Protein AF-A0A9W4S8L2-F1 (afdb_monomer)

Structure (mmCIF, N/CA/C/O backbone):
data_AF-A0A9W4S8L2-F1
#
_entry.id   AF-A0A9W4S8L2-F1
#
loop_
_atom_site.group_PDB
_atom_site.id
_atom_site.type_symbol
_atom_site.label_atom_id
_atom_site.label_alt_id
_atom_site.label_comp_id
_atom_site.label_asym_id
_atom_site.label_entity_id
_atom_site.label_seq_id
_atom_site.pdbx_PDB_ins_code
_atom_site.Cartn_x
_atom_site.Cartn_y
_atom_site.Cartn_z
_atom_site.occupancy
_atom_site.B_iso_or_equiv
_atom_site.auth_seq_id
_atom_site.auth_comp_id
_atom_site.auth_asym_id
_atom_site.auth_atom_id
_atom_site.pdbx_PDB_model_num
ATOM 1 N N . MET A 1 1 ? -5.298 -24.634 30.307 1.00 44.47 1 MET A N 1
ATOM 2 C CA . MET A 1 1 ? -4.629 -25.593 31.215 1.00 44.47 1 MET A CA 1
ATOM 3 C C . MET A 1 1 ? -3.125 -25.356 31.154 1.00 44.47 1 MET A C 1
ATOM 5 O O . MET A 1 1 ? -2.586 -25.503 30.066 1.00 44.47 1 MET A O 1
ATOM 9 N N . PRO A 1 2 ? -2.445 -24.953 32.241 1.00 45.47 2 PRO A N 1
ATOM 10 C CA . PRO A 1 2 ? -0.996 -24.782 32.232 1.00 45.47 2 PRO A CA 1
ATOM 11 C C . PRO A 1 2 ? -0.295 -26.012 32.830 1.00 45.47 2 PRO A C 1
ATOM 13 O O . PRO A 1 2 ? -0.708 -26.524 33.871 1.00 45.47 2 PRO A O 1
ATOM 16 N N . ARG A 1 3 ? 0.794 -26.465 32.200 1.00 46.16 3 ARG A N 1
ATOM 17 C CA . ARG A 1 3 ? 1.785 -27.340 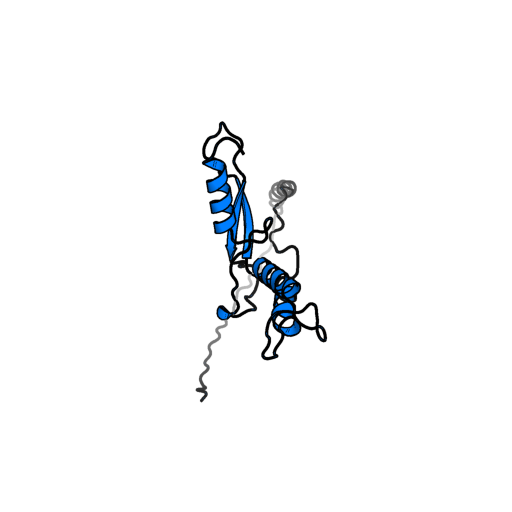32.842 1.00 46.16 3 ARG A CA 1
ATOM 18 C C . ARG A 1 3 ? 2.992 -26.502 33.245 1.00 46.16 3 ARG A C 1
ATOM 20 O O . ARG A 1 3 ? 3.477 -25.673 32.485 1.00 46.16 3 ARG A O 1
ATOM 27 N N . ARG A 1 4 ? 3.414 -26.715 34.485 1.00 43.59 4 ARG A N 1
ATOM 28 C CA . ARG A 1 4 ? 4.494 -26.046 35.208 1.00 43.59 4 ARG A CA 1
ATOM 29 C C . ARG A 1 4 ? 5.567 -27.105 35.527 1.00 43.59 4 ARG A C 1
ATOM 31 O O . ARG A 1 4 ? 5.210 -28.275 35.649 1.00 43.59 4 ARG A O 1
ATOM 38 N N . VAL A 1 5 ? 6.787 -26.629 35.819 1.00 42.91 5 VAL A N 1
ATOM 39 C CA . VAL A 1 5 ? 7.917 -27.306 36.518 1.00 42.91 5 VAL A CA 1
ATOM 40 C C . VAL A 1 5 ? 8.816 -28.146 35.571 1.00 42.91 5 VAL A C 1
ATOM 42 O O . VAL A 1 5 ? 8.291 -28.840 34.717 1.00 42.91 5 VAL A O 1
ATOM 45 N N . ALA A 1 6 ? 10.160 -28.104 35.589 1.00 40.06 6 ALA A N 1
ATOM 46 C CA . ALA A 1 6 ? 11.111 -27.819 36.670 1.00 40.06 6 ALA A CA 1
ATOM 47 C C . ALA A 1 6 ? 12.445 -27.182 36.215 1.00 40.06 6 ALA A C 1
ATOM 49 O O . ALA A 1 6 ? 12.858 -27.283 35.066 1.00 40.06 6 ALA A O 1
ATOM 50 N N . SER A 1 7 ? 13.102 -26.587 37.209 1.00 42.78 7 SER A N 1
ATOM 51 C CA . SER A 1 7 ? 14.473 -26.066 37.288 1.00 42.78 7 SER A CA 1
ATOM 52 C C . SER A 1 7 ? 15.504 -27.182 37.550 1.00 42.78 7 SER A C 1
ATOM 54 O O . SER A 1 7 ? 15.107 -28.237 38.042 1.00 42.78 7 SER A O 1
ATOM 56 N N . VAL A 1 8 ? 16.788 -26.906 37.254 1.00 43.50 8 VAL A N 1
ATOM 57 C CA . VAL A 1 8 ? 18.064 -27.226 37.970 1.00 43.50 8 VAL A CA 1
ATOM 58 C C . VAL A 1 8 ? 19.181 -27.051 36.911 1.00 43.50 8 VAL A C 1
ATOM 60 O O . VAL A 1 8 ? 19.053 -27.585 35.822 1.00 43.50 8 VAL A O 1
ATOM 63 N N . GLY A 1 9 ? 20.269 -26.285 37.032 1.00 39.66 9 GLY A N 1
ATOM 64 C CA . GLY A 1 9 ? 21.023 -25.781 38.174 1.00 39.66 9 GLY A CA 1
ATOM 65 C C . GLY A 1 9 ? 22.405 -26.453 38.200 1.00 39.66 9 GLY A C 1
ATOM 66 O O . GLY A 1 9 ? 22.486 -27.578 38.666 1.00 39.66 9 GLY A O 1
ATOM 67 N N . ALA A 1 10 ? 23.475 -25.789 37.738 1.00 40.38 10 ALA A N 1
ATOM 68 C CA . ALA A 1 10 ? 24.856 -26.071 38.168 1.00 40.38 10 ALA A CA 1
ATOM 69 C C . ALA A 1 10 ? 25.827 -24.958 37.730 1.00 40.38 10 ALA A C 1
ATOM 71 O O . ALA A 1 10 ? 25.911 -24.601 36.559 1.00 40.38 10 ALA A O 1
ATOM 72 N N . ARG A 1 11 ? 26.553 -24.422 38.714 1.00 46.28 11 ARG A N 1
ATOM 73 C CA . ARG A 1 11 ? 27.665 -23.470 38.613 1.00 46.28 11 ARG A CA 1
ATOM 74 C C . ARG A 1 11 ? 28.966 -24.216 38.921 1.00 46.28 11 ARG A C 1
ATOM 76 O O . ARG A 1 11 ? 28.980 -24.984 39.876 1.00 46.28 11 ARG A O 1
ATOM 83 N N . THR A 1 12 ? 30.052 -23.878 38.236 1.00 45.81 12 THR 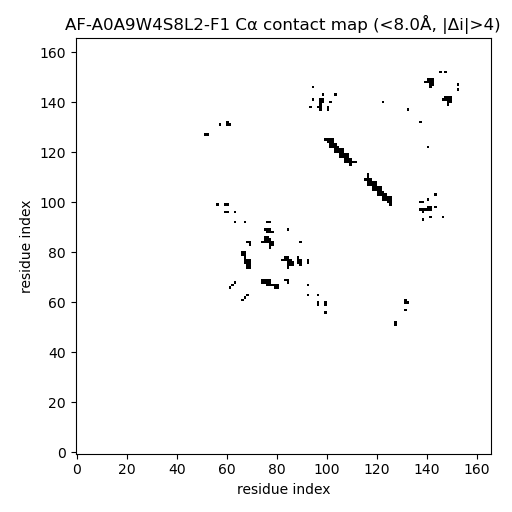A N 1
ATOM 84 C CA . THR A 1 12 ? 31.455 -24.165 38.611 1.00 45.81 12 THR A CA 1
ATOM 85 C C . THR A 1 12 ? 32.288 -23.065 37.937 1.00 45.81 12 THR A C 1
ATOM 87 O O . THR A 1 12 ? 32.320 -22.986 36.718 1.00 45.81 12 THR A O 1
ATOM 90 N N . SER A 1 13 ? 32.726 -21.987 38.594 1.00 35.00 13 SER A N 1
ATOM 91 C CA . SER A 1 13 ? 33.754 -21.856 39.640 1.00 35.00 13 SER A CA 1
ATOM 92 C C . SER A 1 13 ? 35.034 -22.634 39.331 1.00 35.00 13 SER A C 1
ATOM 94 O O . SER A 1 13 ? 35.109 -23.832 39.580 1.00 35.00 13 SER A O 1
ATOM 96 N N . TRP A 1 14 ? 36.030 -21.911 38.817 1.00 36.50 14 TRP A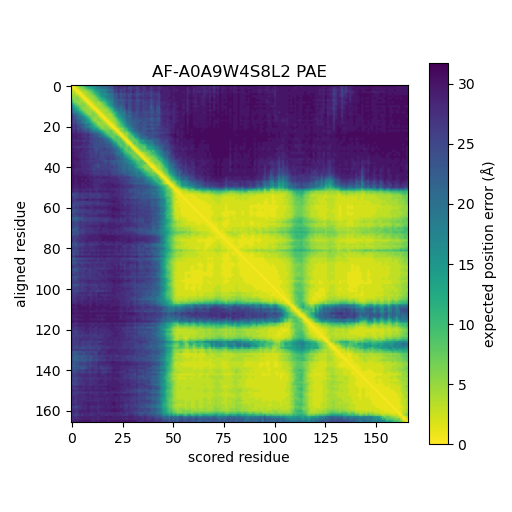 N 1
ATOM 97 C CA . TRP A 1 14 ? 37.442 -22.273 38.870 1.00 36.50 14 TRP A CA 1
ATOM 98 C C . TRP A 1 14 ? 38.165 -21.159 39.627 1.00 36.50 14 TRP A C 1
ATOM 100 O O . TRP A 1 14 ? 38.006 -19.980 39.313 1.00 36.50 14 TRP A O 1
ATOM 110 N N . LEU A 1 15 ? 38.896 -21.547 40.667 1.00 35.91 15 LEU A N 1
ATOM 111 C CA . LEU A 1 15 ? 39.691 -20.690 41.536 1.00 35.91 15 LEU A CA 1
ATOM 112 C C . LEU A 1 15 ? 41.117 -21.255 41.586 1.00 35.91 15 LEU A C 1
ATOM 114 O O . LEU A 1 15 ? 41.277 -22.474 41.610 1.00 35.91 15 LEU A O 1
ATOM 118 N N . MET A 1 16 ? 42.079 -20.338 41.743 1.00 33.75 16 MET A N 1
ATOM 119 C CA . MET A 1 16 ? 43.485 -20.516 42.154 1.00 33.75 16 MET A CA 1
ATOM 120 C C . MET A 1 16 ? 44.456 -21.047 41.091 1.00 33.75 16 MET A C 1
ATOM 122 O O . MET A 1 16 ? 44.120 -21.938 40.329 1.00 33.75 16 MET A O 1
ATOM 126 N N . ALA A 1 17 ? 45.722 -20.631 41.021 1.00 33.25 17 ALA A N 1
ATOM 127 C CA . ALA A 1 17 ? 46.526 -19.575 41.650 1.00 33.25 17 ALA A CA 1
ATOM 128 C C . ALA A 1 17 ? 47.933 -19.671 41.020 1.00 33.25 17 ALA A C 1
ATOM 130 O O . ALA A 1 17 ? 48.316 -20.764 40.612 1.00 33.25 17 ALA A O 1
ATOM 131 N N . ALA A 1 18 ? 48.722 -18.592 41.021 1.00 35.94 18 ALA A N 1
ATOM 132 C CA . ALA A 1 18 ? 50.132 -18.620 41.439 1.00 35.94 18 ALA A CA 1
ATOM 133 C C . ALA A 1 18 ? 50.763 -17.226 41.314 1.00 35.94 18 ALA A C 1
ATOM 135 O O . ALA A 1 18 ? 50.710 -16.580 40.274 1.00 35.94 18 ALA A O 1
ATOM 136 N N . ILE A 1 19 ? 51.383 -16.807 42.410 1.00 33.53 19 ILE A N 1
ATOM 137 C CA . ILE A 1 19 ? 52.246 -15.639 42.578 1.00 33.53 19 ILE A CA 1
ATOM 138 C C . ILE A 1 19 ? 53.677 -16.169 42.660 1.00 33.53 19 ILE A C 1
ATOM 140 O O . ILE A 1 19 ? 53.944 -17.058 43.467 1.00 33.53 19 ILE A O 1
ATOM 144 N N . ALA A 1 20 ? 54.591 -15.609 41.871 1.00 37.56 20 ALA A N 1
ATOM 145 C CA . ALA A 1 20 ? 56.028 -15.761 42.061 1.00 37.56 20 ALA A CA 1
ATOM 146 C C . ALA A 1 20 ? 56.718 -14.424 41.757 1.00 37.56 20 ALA A C 1
ATOM 148 O O . ALA A 1 20 ? 56.531 -13.828 40.701 1.00 37.56 20 ALA A O 1
ATOM 149 N N . THR A 1 21 ? 57.476 -13.946 42.737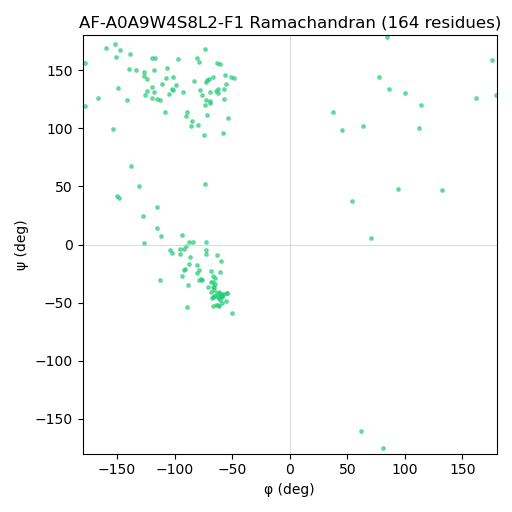 1.00 33.19 21 THR A N 1
ATOM 150 C CA . THR A 1 21 ? 58.303 -12.735 42.730 1.00 33.19 21 THR A CA 1
ATOM 151 C C . THR A 1 21 ? 59.668 -12.998 42.089 1.00 33.19 21 THR A C 1
ATOM 153 O O . THR A 1 21 ? 60.286 -14.014 42.402 1.00 33.19 21 THR A O 1
ATOM 156 N N . GLY A 1 22 ? 60.195 -12.053 41.304 1.00 31.06 22 GLY A N 1
ATOM 157 C CA . GLY A 1 22 ? 61.582 -12.086 40.824 1.00 31.06 22 GLY A CA 1
ATOM 158 C C . GLY A 1 22 ? 61.961 -10.857 39.992 1.00 31.06 22 GLY A C 1
ATOM 159 O O . GLY A 1 22 ? 61.341 -10.580 38.979 1.00 31.06 22 GLY A O 1
ATOM 160 N N . SER A 1 23 ? 62.960 -10.119 40.469 1.00 32.56 23 SER A N 1
ATOM 161 C CA . SER A 1 23 ? 63.487 -8.826 40.011 1.00 32.56 23 SER A CA 1
ATOM 162 C C . SER A 1 23 ? 64.236 -8.851 38.663 1.00 32.56 23 SER A C 1
ATOM 164 O O . SER A 1 23 ? 65.094 -9.708 38.481 1.00 32.56 23 SER A O 1
ATOM 166 N N . GLY A 1 24 ? 64.063 -7.800 37.843 1.00 28.22 24 GLY A N 1
ATOM 167 C CA . GLY A 1 24 ? 65.160 -7.167 37.085 1.00 28.22 24 GLY A CA 1
ATOM 168 C C . GLY A 1 24 ? 65.167 -7.254 35.547 1.00 28.22 24 GLY A C 1
ATOM 169 O O . GLY A 1 24 ? 65.389 -8.326 35.001 1.00 28.22 24 GLY A O 1
ATOM 170 N N . ALA A 1 25 ? 65.136 -6.059 34.931 1.00 31.69 25 ALA A N 1
ATOM 171 C CA . ALA A 1 25 ? 65.782 -5.624 33.673 1.00 31.69 25 ALA A CA 1
ATOM 172 C C . ALA A 1 25 ? 64.976 -5.550 32.347 1.00 31.69 25 ALA A C 1
ATOM 174 O O . ALA A 1 25 ? 64.364 -6.522 31.919 1.00 31.69 25 ALA A O 1
ATOM 175 N N . SER A 1 26 ? 65.131 -4.370 31.704 1.00 35.69 26 SER A N 1
ATOM 176 C CA . SER A 1 26 ? 64.954 -3.979 30.280 1.00 35.69 26 SER A CA 1
ATOM 177 C C . SER A 1 26 ? 63.535 -4.101 29.704 1.00 35.69 26 SER A C 1
ATOM 179 O O . SER A 1 26 ? 63.072 -5.208 29.474 1.00 35.69 26 SER A O 1
ATOM 181 N N . GLU A 1 27 ? 62.725 -3.041 29.539 1.00 40.44 27 GLU A N 1
ATOM 182 C CA . GLU A 1 27 ? 62.874 -1.876 28.631 1.00 40.44 27 GLU A CA 1
ATOM 183 C C . GLU A 1 27 ? 63.478 -2.256 27.273 1.00 40.44 27 GLU A C 1
ATOM 185 O O . GLU A 1 27 ? 64.649 -2.623 27.233 1.00 40.44 27 GLU A O 1
ATOM 190 N N . LEU A 1 28 ? 62.661 -2.117 26.210 1.00 42.44 28 LEU A N 1
ATOM 191 C CA . LEU A 1 28 ? 62.986 -1.951 24.776 1.00 42.44 28 LEU A CA 1
ATOM 192 C C . LEU A 1 28 ? 62.201 -2.859 23.797 1.00 42.44 28 LEU A C 1
ATOM 194 O O . LEU A 1 28 ? 62.820 -3.380 22.886 1.00 42.44 28 LEU A O 1
ATOM 198 N N . GLU A 1 29 ? 60.868 -3.008 23.889 1.00 43.22 29 GLU A N 1
ATOM 199 C CA . GLU A 1 29 ? 60.055 -3.567 22.770 1.00 43.22 29 GLU A CA 1
ATOM 200 C C . GLU A 1 29 ? 58.609 -2.995 22.697 1.00 43.22 29 GLU A C 1
ATOM 202 O O . GLU A 1 29 ? 57.659 -3.726 22.438 1.00 43.22 29 GLU A O 1
ATOM 207 N N . GLU A 1 30 ? 58.396 -1.689 22.928 1.00 46.38 30 GLU A N 1
ATOM 208 C CA . GLU A 1 30 ? 57.047 -1.063 22.848 1.00 46.38 30 GLU A CA 1
ATOM 209 C C . GLU A 1 30 ? 56.846 -0.071 21.678 1.00 46.38 30 GLU A C 1
ATOM 211 O O . GLU A 1 30 ? 55.790 0.547 21.568 1.00 46.38 30 GLU A O 1
ATOM 216 N N . GLU A 1 31 ? 57.796 0.060 20.745 1.00 43.09 31 GLU A N 1
ATOM 217 C CA . GLU A 1 31 ? 57.756 1.097 19.691 1.00 43.09 31 GLU A CA 1
ATOM 218 C C . GLU A 1 31 ? 57.616 0.553 18.249 1.00 43.09 31 GLU A C 1
ATOM 220 O O . GLU A 1 31 ? 58.122 1.153 17.308 1.00 43.09 31 GLU A O 1
ATOM 225 N N . GLU A 1 32 ? 56.926 -0.575 18.027 1.00 41.47 32 GLU A N 1
ATOM 226 C CA . GLU A 1 32 ? 56.633 -1.063 16.653 1.00 41.47 32 GLU A CA 1
ATOM 227 C C . GLU A 1 32 ? 55.140 -1.346 16.387 1.00 41.47 32 GLU A C 1
ATOM 229 O O . GLU A 1 32 ? 54.745 -1.700 15.280 1.00 41.47 32 GLU A O 1
ATOM 234 N N . THR A 1 33 ? 54.253 -1.124 17.361 1.00 36.88 33 THR A N 1
ATOM 235 C CA . THR A 1 33 ? 52.800 -1.344 17.191 1.00 36.88 33 THR A CA 1
ATOM 236 C C . THR A 1 33 ? 51.998 -0.058 16.969 1.00 36.88 33 THR A C 1
ATOM 238 O O . THR A 1 33 ? 50.827 -0.121 16.604 1.00 36.88 33 THR A O 1
ATOM 241 N N . ALA A 1 34 ? 52.618 1.121 17.096 1.00 40.47 34 ALA A N 1
ATOM 242 C CA . ALA A 1 34 ? 51.930 2.413 16.986 1.00 40.47 34 ALA A CA 1
ATOM 243 C C . ALA A 1 34 ? 51.822 2.970 15.547 1.00 40.47 34 ALA A C 1
ATOM 245 O O . ALA A 1 34 ? 51.009 3.859 15.290 1.00 40.47 34 ALA A O 1
ATOM 246 N N . ALA A 1 35 ? 52.614 2.458 14.597 1.00 38.28 35 ALA A N 1
ATOM 247 C CA . ALA A 1 35 ? 52.642 2.956 13.215 1.00 38.28 35 ALA A CA 1
ATOM 248 C C . ALA A 1 35 ? 51.657 2.237 12.270 1.00 38.28 35 ALA A C 1
ATOM 250 O O . ALA A 1 35 ? 51.258 2.804 11.254 1.00 38.28 35 ALA A O 1
ATOM 251 N N . ALA A 1 36 ? 51.213 1.023 12.613 1.00 35.94 36 ALA A N 1
ATOM 252 C CA . ALA A 1 36 ? 50.215 0.281 11.835 1.00 35.94 36 ALA A CA 1
ATOM 253 C C . ALA A 1 36 ? 48.768 0.744 12.108 1.00 35.94 36 ALA A C 1
ATOM 255 O O . ALA A 1 36 ? 47.876 0.513 11.295 1.00 35.94 36 ALA A O 1
ATOM 256 N N . ASP A 1 37 ? 48.541 1.449 13.220 1.00 39.00 37 ASP A N 1
ATOM 257 C CA . ASP A 1 37 ? 47.200 1.782 13.721 1.00 39.00 37 ASP A CA 1
ATOM 258 C C . ASP A 1 37 ? 46.663 3.138 13.209 1.00 39.00 37 ASP A C 1
ATOM 260 O O . ASP A 1 37 ? 45.520 3.522 13.452 1.00 39.00 37 ASP A O 1
ATOM 264 N N . GLN A 1 38 ? 47.470 3.888 12.448 1.00 42.53 38 GLN A N 1
ATOM 265 C CA . GLN A 1 38 ? 47.079 5.210 11.933 1.00 42.53 38 GLN A CA 1
ATOM 266 C C . GLN A 1 38 ? 46.710 5.236 10.445 1.00 42.53 38 GLN A C 1
ATOM 268 O O . GLN A 1 38 ? 46.203 6.249 9.963 1.00 42.53 38 GLN A O 1
ATOM 273 N N . GLN A 1 39 ? 46.862 4.125 9.717 1.00 40.66 39 GLN A N 1
ATOM 274 C CA . GLN A 1 39 ? 46.444 4.037 8.310 1.00 40.66 39 GLN A CA 1
ATOM 275 C C . GLN A 1 39 ? 45.044 3.443 8.094 1.00 40.66 39 GLN A C 1
ATOM 277 O O . GLN A 1 39 ? 44.536 3.495 6.977 1.00 40.66 39 GLN A O 1
ATOM 282 N N . GLN A 1 40 ? 44.347 2.992 9.143 1.00 42.53 40 GLN A N 1
ATOM 283 C CA . GLN A 1 40 ? 42.954 2.527 9.028 1.00 42.53 40 GLN A CA 1
ATOM 284 C C . GLN A 1 40 ? 41.886 3.615 9.234 1.00 42.53 40 GLN A C 1
ATOM 286 O O . GLN A 1 40 ? 40.698 3.346 9.075 1.00 42.53 40 GLN A O 1
ATOM 291 N N . LYS A 1 41 ? 42.265 4.870 9.514 1.00 40.84 41 LYS A N 1
ATOM 292 C CA . LYS A 1 41 ? 41.300 5.944 9.828 1.00 40.84 41 LYS A CA 1
ATOM 293 C C . LYS A 1 41 ? 40.863 6.811 8.636 1.00 40.84 41 LYS A C 1
ATOM 295 O O . LYS A 1 41 ? 40.179 7.810 8.834 1.00 40.84 41 LYS A O 1
ATOM 300 N N . GLN A 1 42 ? 41.232 6.457 7.401 1.00 40.97 42 GLN A N 1
ATOM 301 C CA . GLN A 1 42 ? 40.939 7.273 6.205 1.00 40.97 42 GLN A CA 1
ATOM 302 C C . GLN A 1 42 ? 40.250 6.522 5.056 1.00 40.97 42 GLN A C 1
ATOM 304 O O . GLN A 1 42 ? 40.299 6.957 3.909 1.00 40.97 42 GLN A O 1
ATOM 309 N N . GLN A 1 43 ? 39.539 5.431 5.344 1.00 45.38 43 GLN A N 1
ATOM 310 C CA . GLN A 1 43 ? 38.698 4.751 4.351 1.00 45.38 43 GLN A CA 1
ATOM 311 C C . GLN A 1 43 ? 37.295 4.477 4.885 1.00 45.38 43 GLN A C 1
ATOM 313 O O . GLN A 1 43 ? 36.762 3.379 4.792 1.00 45.38 43 GLN A O 1
ATOM 318 N N . GLN A 1 44 ? 36.661 5.517 5.425 1.00 47.09 44 GLN A N 1
ATOM 319 C CA . GLN A 1 44 ? 35.246 5.455 5.772 1.00 47.09 44 GLN A CA 1
ATOM 320 C C . GLN A 1 44 ? 34.520 6.737 5.375 1.00 47.09 44 GLN A C 1
ATOM 322 O O . GLN A 1 44 ? 34.065 7.518 6.199 1.00 47.09 44 GLN A O 1
ATOM 327 N N . SER A 1 45 ? 34.410 6.949 4.066 1.00 42.66 45 SER A N 1
ATOM 328 C CA . SER A 1 45 ? 33.301 7.720 3.492 1.00 42.66 45 SER A CA 1
ATOM 329 C C . SER A 1 45 ? 32.963 7.241 2.079 1.00 42.66 45 SER A C 1
ATOM 331 O O . SER A 1 45 ? 32.664 8.019 1.179 1.00 42.66 45 SER A O 1
ATOM 333 N N . ARG A 1 46 ? 32.950 5.917 1.872 1.00 39.28 46 ARG A N 1
ATOM 334 C CA . ARG A 1 46 ? 32.041 5.369 0.863 1.00 39.28 46 ARG A CA 1
ATOM 335 C C . ARG A 1 46 ? 30.660 5.505 1.492 1.00 39.28 46 ARG A C 1
ATOM 337 O O . ARG A 1 46 ? 30.422 4.896 2.529 1.00 39.28 46 ARG A O 1
ATOM 344 N N . THR A 1 47 ? 29.813 6.372 0.948 1.00 43.38 47 THR A N 1
ATOM 345 C CA . THR A 1 47 ? 28.429 6.532 1.400 1.00 43.38 47 THR A CA 1
ATOM 346 C C . THR A 1 47 ? 27.735 5.181 1.265 1.00 43.38 47 THR A C 1
ATOM 348 O O . THR A 1 47 ? 27.327 4.794 0.171 1.00 43.38 47 THR A O 1
ATOM 351 N N . THR A 1 48 ? 27.675 4.420 2.353 1.00 44.97 48 THR A N 1
ATOM 352 C CA . THR A 1 48 ? 26.775 3.278 2.457 1.00 44.97 48 THR A CA 1
ATOM 353 C C . THR A 1 48 ? 25.357 3.838 2.347 1.00 44.97 48 THR A C 1
ATOM 355 O O . THR A 1 48 ? 25.077 4.863 2.984 1.00 44.97 48 THR A O 1
ATOM 358 N N . PRO A 1 49 ? 24.464 3.239 1.539 1.00 51.62 49 PRO A N 1
ATOM 359 C CA . PRO A 1 49 ? 23.038 3.528 1.636 1.00 51.62 49 PRO A CA 1
ATOM 360 C C . PRO A 1 49 ? 22.634 3.443 3.111 1.00 51.62 49 PRO A C 1
ATOM 362 O O . PRO A 1 49 ? 23.209 2.644 3.847 1.00 51.62 49 PRO A O 1
ATOM 365 N N . ALA A 1 50 ? 21.727 4.301 3.574 1.00 54.75 50 ALA A N 1
ATOM 366 C CA . ALA A 1 50 ? 21.254 4.236 4.951 1.00 54.75 50 ALA A CA 1
ATOM 367 C C . ALA A 1 50 ? 20.762 2.802 5.237 1.00 54.75 50 ALA A C 1
ATOM 369 O O . ALA A 1 50 ? 19.758 2.379 4.673 1.00 54.75 50 ALA A O 1
ATOM 370 N N . GLU A 1 51 ? 21.512 2.051 6.050 1.00 64.62 51 GLU A N 1
ATOM 371 C CA . GLU A 1 51 ? 21.260 0.650 6.431 1.00 64.62 51 GLU A CA 1
ATOM 372 C C . GLU A 1 51 ? 20.078 0.572 7.418 1.00 64.62 51 GLU A C 1
ATOM 374 O O . GLU A 1 51 ? 20.196 0.068 8.536 1.00 64.62 51 GLU A O 1
ATOM 379 N N . GLY A 1 52 ? 18.948 1.181 7.058 1.00 73.88 52 GLY A N 1
ATOM 380 C CA . GLY A 1 52 ? 17.758 1.228 7.889 1.00 73.88 52 GLY A CA 1
ATOM 381 C C . GLY A 1 52 ? 16.634 2.072 7.300 1.00 73.88 52 GLY A C 1
ATOM 382 O O . GLY A 1 52 ? 16.835 2.959 6.469 1.00 73.88 52 GLY A O 1
ATOM 383 N N . SER A 1 53 ? 15.420 1.803 7.768 1.00 85.19 53 SER A N 1
ATOM 384 C CA . SER A 1 53 ? 14.231 2.557 7.387 1.00 85.19 53 SER A CA 1
ATOM 385 C C . SER A 1 53 ? 14.359 4.067 7.643 1.00 85.19 53 SER A C 1
ATOM 387 O O . SER A 1 53 ? 14.800 4.511 8.702 1.00 85.19 53 SER A O 1
ATOM 389 N N . LEU A 1 54 ? 13.881 4.871 6.687 1.00 90.44 54 LEU A N 1
ATOM 390 C CA . LEU A 1 54 ? 13.848 6.338 6.775 1.00 90.44 54 LEU A CA 1
ATOM 391 C C . LEU A 1 54 ? 12.779 6.872 7.748 1.00 90.44 54 LEU A C 1
ATOM 393 O O . LEU A 1 54 ? 12.717 8.074 8.001 1.00 90.44 54 LEU A O 1
ATOM 397 N N . TYR A 1 55 ? 11.907 6.004 8.264 1.00 92.44 55 TYR A N 1
ATOM 398 C CA . TYR A 1 55 ? 10.817 6.357 9.169 1.00 92.44 55 TYR A CA 1
ATOM 399 C C . TYR A 1 55 ? 10.535 5.221 10.162 1.00 92.44 55 TYR A C 1
ATOM 401 O O . TYR A 1 55 ? 10.992 4.090 10.005 1.00 92.44 55 TYR A O 1
ATOM 409 N N . SER A 1 56 ? 9.743 5.499 11.203 1.00 92.81 56 SER A N 1
ATOM 410 C CA . SER A 1 56 ? 9.313 4.458 12.144 1.00 92.81 56 SER A CA 1
ATOM 411 C C . SER A 1 56 ? 8.234 3.572 11.516 1.00 92.81 56 SER A C 1
ATOM 413 O O . SER A 1 56 ? 7.040 3.877 11.589 1.00 92.81 56 SER A O 1
ATOM 415 N N . ARG A 1 57 ? 8.653 2.449 10.920 1.00 93.88 57 ARG A N 1
ATOM 416 C CA . ARG A 1 57 ? 7.740 1.392 10.448 1.00 93.88 57 ARG A CA 1
ATOM 417 C C . ARG A 1 57 ? 6.825 0.906 11.566 1.00 93.88 57 ARG A C 1
ATOM 419 O O . ARG A 1 57 ? 5.627 0.738 11.351 1.00 93.88 57 ARG A O 1
ATOM 426 N N . GLU A 1 58 ? 7.387 0.744 12.764 1.00 94.06 58 GLU A N 1
ATOM 427 C CA . GLU A 1 58 ? 6.641 0.306 13.938 1.00 94.06 58 GLU A CA 1
ATOM 428 C C . GLU A 1 58 ? 5.479 1.245 14.274 1.00 94.06 58 GLU A C 1
ATOM 430 O O . GLU A 1 58 ? 4.338 0.802 14.424 1.00 94.06 58 GLU A O 1
ATOM 435 N N . GLY A 1 59 ? 5.758 2.548 14.359 1.00 95.31 59 GLY A N 1
ATOM 436 C CA . GLY A 1 59 ? 4.740 3.549 14.657 1.00 95.31 59 GLY A CA 1
ATOM 437 C C . GLY A 1 59 ? 3.643 3.595 13.596 1.00 95.31 59 GLY A C 1
ATOM 438 O O . GLY A 1 59 ? 2.464 3.670 13.944 1.00 95.31 59 GLY A O 1
ATOM 439 N N . LEU A 1 60 ? 4.016 3.493 12.314 1.00 96.00 60 LEU A N 1
ATOM 440 C CA . LEU A 1 60 ? 3.060 3.519 11.209 1.00 96.00 60 LEU A CA 1
ATOM 441 C C . LEU A 1 60 ? 2.110 2.317 11.248 1.00 96.00 60 LEU A C 1
ATOM 443 O O . LEU A 1 60 ? 0.897 2.503 11.247 1.00 96.00 60 LEU A O 1
ATOM 447 N N . ILE A 1 61 ? 2.637 1.095 11.340 1.00 96.31 61 ILE A N 1
ATOM 448 C CA . ILE A 1 61 ? 1.812 -0.124 11.369 1.00 96.31 61 ILE A CA 1
ATOM 449 C C . ILE A 1 61 ? 0.889 -0.115 12.592 1.00 96.31 61 ILE A C 1
ATOM 451 O O . ILE A 1 61 ? -0.312 -0.341 12.448 1.00 96.31 61 ILE A O 1
ATOM 455 N N . ARG A 1 62 ? 1.404 0.227 13.784 1.00 96.44 62 ARG A N 1
ATOM 456 C CA . ARG A 1 62 ? 0.576 0.342 14.997 1.00 96.44 62 ARG A CA 1
ATOM 457 C C . ARG A 1 62 ? -0.536 1.374 14.825 1.00 96.44 62 ARG A C 1
ATOM 459 O O . ARG A 1 62 ? -1.664 1.117 15.228 1.00 96.44 62 ARG A O 1
ATOM 466 N N . TYR A 1 63 ? -0.252 2.531 14.226 1.00 97.44 63 TYR A N 1
ATOM 467 C CA . TYR A 1 63 ? -1.284 3.536 13.968 1.00 97.44 63 TYR A CA 1
ATOM 468 C C . TYR A 1 63 ? -2.364 3.001 13.021 1.00 97.44 63 TYR A C 1
ATOM 470 O O . TYR A 1 63 ? -3.554 3.148 13.297 1.00 97.44 63 TYR A O 1
ATOM 478 N N . ILE A 1 64 ? -1.969 2.343 11.932 1.00 97.44 64 ILE A N 1
ATOM 479 C CA . ILE A 1 64 ? -2.907 1.794 10.949 1.00 97.44 64 ILE A CA 1
ATOM 480 C C . ILE A 1 64 ? -3.806 0.731 11.588 1.00 97.44 64 ILE A C 1
ATOM 482 O O . ILE A 1 64 ? -5.031 0.848 11.510 1.00 97.44 64 ILE A O 1
ATOM 486 N N . LEU A 1 65 ? -3.214 -0.261 12.258 1.00 96.12 65 LEU A N 1
ATOM 487 C CA . LEU A 1 65 ? -3.950 -1.389 12.830 1.00 96.12 65 LEU A CA 1
ATOM 488 C C . LEU A 1 65 ? -4.799 -0.981 14.045 1.00 96.12 65 LEU A C 1
ATOM 490 O O . LEU A 1 65 ? -5.929 -1.442 14.175 1.00 96.12 65 LEU A O 1
ATOM 494 N N . CYS A 1 66 ? -4.321 -0.064 14.894 1.00 95.62 66 CYS A N 1
ATOM 495 C CA . CYS A 1 66 ? -5.050 0.340 16.102 1.00 95.62 66 CYS A CA 1
ATOM 496 C C . CYS A 1 66 ? -6.031 1.504 15.882 1.00 95.62 66 CYS A C 1
ATOM 498 O O . CYS A 1 66 ? -7.073 1.565 16.533 1.00 95.62 66 CYS A O 1
ATOM 500 N N . CYS A 1 67 ? -5.707 2.463 15.009 1.00 96.25 67 CYS A N 1
ATOM 501 C CA . CYS A 1 67 ? -6.461 3.717 14.876 1.00 96.25 67 CYS A CA 1
ATOM 502 C C . CYS A 1 67 ? -7.191 3.845 13.534 1.00 96.25 67 CYS A C 1
ATOM 504 O O . CYS A 1 67 ? -8.246 4.494 13.478 1.00 96.25 67 CYS A O 1
ATOM 506 N N . GLY A 1 68 ? -6.645 3.250 12.471 1.00 95.69 68 GLY A N 1
ATOM 507 C CA . GLY A 1 68 ? -7.115 3.407 11.095 1.00 95.69 68 GLY A CA 1
ATOM 508 C C . GLY A 1 68 ? -8.325 2.549 10.730 1.00 95.69 68 GLY A C 1
ATOM 509 O O . GLY A 1 68 ? -9.070 2.935 9.836 1.00 95.69 68 GLY A O 1
ATOM 510 N N . GLN A 1 69 ? -8.565 1.430 11.417 1.00 96.12 69 GLN A N 1
ATOM 511 C CA . GLN A 1 69 ? -9.655 0.511 11.072 1.00 96.12 69 GLN A CA 1
ATOM 512 C C . GLN A 1 69 ? -11.030 1.015 11.552 1.00 96.12 69 GLN A C 1
ATOM 514 O O . GLN A 1 69 ? -11.207 1.437 12.702 1.00 96.12 69 GLN A O 1
ATOM 519 N N . ASP A 1 70 ? -12.033 0.966 10.673 1.00 95.75 70 ASP A N 1
ATOM 520 C CA . ASP A 1 70 ? -13.438 1.170 11.036 1.00 95.75 70 ASP A CA 1
ATOM 521 C C . ASP A 1 70 ? -14.052 -0.160 11.504 1.00 95.75 70 ASP A C 1
ATOM 523 O O . ASP A 1 70 ? -14.415 -1.010 10.696 1.00 95.75 70 ASP A O 1
ATOM 527 N N . CYS A 1 71 ? -14.186 -0.332 12.824 1.00 92.62 71 CYS A N 1
ATOM 528 C CA . CYS A 1 71 ? -14.741 -1.544 13.441 1.00 92.62 71 CYS A CA 1
ATOM 529 C C . CYS A 1 71 ? -16.268 -1.694 13.278 1.00 92.62 71 CYS A C 1
ATOM 531 O O . CYS A 1 71 ? -16.863 -2.611 13.849 1.00 92.62 71 CYS A O 1
ATOM 533 N N . SER A 1 72 ? -16.943 -0.778 12.574 1.00 92.75 72 SER A N 1
ATOM 534 C CA . SER A 1 72 ? -18.355 -0.951 12.230 1.00 92.75 72 SER A CA 1
ATOM 535 C C . SER A 1 72 ? -18.528 -1.994 11.121 1.00 92.75 72 SER A C 1
ATOM 537 O O . SER A 1 72 ? -17.588 -2.363 10.424 1.00 92.75 72 SER A O 1
ATOM 539 N N . LYS A 1 73 ? -19.772 -2.426 10.876 1.00 93.94 73 LYS A N 1
ATOM 540 C CA . LYS A 1 73 ? -20.094 -3.364 9.781 1.00 93.94 73 LYS A CA 1
ATOM 541 C C . LYS A 1 73 ? -19.725 -2.850 8.383 1.00 93.94 73 LYS A C 1
ATOM 543 O O . LYS A 1 73 ? -19.751 -3.623 7.434 1.00 93.94 73 LYS A O 1
ATOM 548 N N . ARG A 1 74 ? -19.444 -1.551 8.245 1.00 92.56 74 ARG A N 1
ATOM 549 C CA . ARG A 1 74 ? -19.057 -0.930 6.979 1.00 92.56 74 ARG A CA 1
ATOM 550 C C . ARG A 1 74 ? -17.611 -1.242 6.594 1.00 92.56 74 ARG A C 1
ATOM 552 O O . ARG A 1 74 ? -17.320 -1.301 5.404 1.00 92.56 74 ARG A O 1
ATOM 559 N N . GLY A 1 75 ? -16.733 -1.434 7.580 1.00 95.44 75 GLY A N 1
ATOM 560 C CA . GLY A 1 75 ? -15.305 -1.627 7.357 1.00 95.44 75 GLY A CA 1
ATOM 561 C C . GLY A 1 75 ? -14.616 -0.434 6.683 1.00 95.44 75 GLY A C 1
ATOM 562 O O . GLY A 1 75 ? -15.111 0.701 6.678 1.00 95.44 75 GLY A O 1
ATOM 563 N N . GLY A 1 76 ? -13.450 -0.710 6.099 1.00 97.19 76 GLY A N 1
ATOM 564 C CA . GLY A 1 76 ? -12.575 0.288 5.484 1.00 97.19 76 GLY A CA 1
ATOM 565 C C . GLY A 1 76 ? -11.653 0.979 6.489 1.00 97.19 76 GLY A C 1
ATOM 566 O O . GLY A 1 76 ? -11.694 0.710 7.692 1.00 97.19 76 GLY A O 1
ATOM 567 N N . LEU A 1 77 ? -10.814 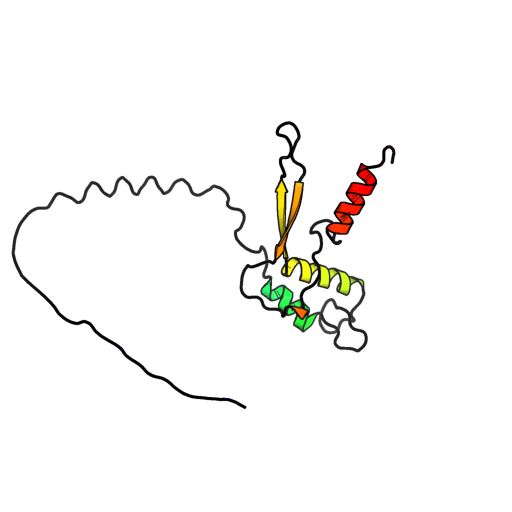1.883 5.978 1.00 98.25 77 LEU A N 1
ATOM 568 C CA . LEU A 1 77 ? -9.877 2.661 6.782 1.00 98.25 77 LEU A CA 1
ATOM 569 C C . LEU A 1 77 ? -10.167 4.162 6.699 1.00 98.25 77 LEU A C 1
ATOM 571 O O . LEU A 1 77 ? -10.710 4.667 5.715 1.00 98.25 77 LEU A O 1
ATOM 575 N N . ARG A 1 78 ? -9.843 4.866 7.782 1.00 97.25 78 ARG A N 1
ATOM 576 C CA . ARG A 1 78 ? -10.099 6.298 7.990 1.00 97.25 78 ARG A CA 1
ATOM 577 C C . ARG A 1 78 ? -8.798 7.063 8.206 1.00 97.25 78 ARG A C 1
ATOM 579 O O . ARG A 1 78 ? -7.806 6.485 8.632 1.00 97.25 78 ARG A O 1
ATOM 586 N N . ASP A 1 79 ? -8.862 8.375 8.005 1.00 96.56 79 ASP A N 1
ATOM 587 C CA . ASP A 1 79 ? -7.807 9.340 8.355 1.00 96.56 79 ASP A CA 1
ATOM 588 C C . ASP A 1 79 ? -7.318 9.166 9.807 1.00 96.56 79 ASP A C 1
ATOM 590 O O . ASP A 1 79 ? -6.153 8.882 10.097 1.00 96.56 79 ASP A O 1
ATOM 594 N N . LYS A 1 80 ? -8.256 9.302 10.749 1.00 95.62 80 LYS A N 1
ATOM 595 C CA . LYS A 1 80 ? -7.983 9.329 12.188 1.00 95.62 80 LYS A CA 1
ATOM 596 C C . LYS A 1 80 ? -9.231 8.990 12.999 1.00 95.62 80 LYS A C 1
ATOM 598 O O . LYS A 1 80 ? -10.337 8.987 12.444 1.00 95.62 80 LYS A O 1
ATOM 603 N N . PRO A 1 81 ? -9.100 8.761 14.319 1.00 94.12 81 PRO A N 1
ATOM 604 C CA . PRO A 1 81 ? -10.253 8.540 15.179 1.00 94.12 81 PRO A CA 1
ATOM 605 C C . PRO A 1 81 ? -11.318 9.635 15.015 1.00 94.12 81 PRO A C 1
ATOM 607 O O . PRO A 1 81 ? -11.015 10.812 14.788 1.00 94.12 81 PRO A O 1
ATOM 610 N N . SER A 1 82 ? -12.582 9.223 15.105 1.00 92.31 8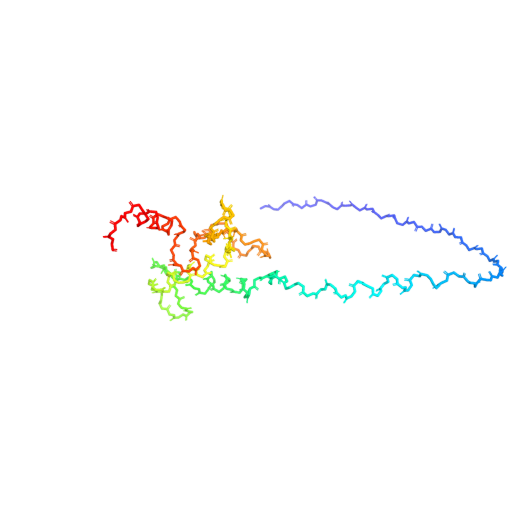2 SER A N 1
ATOM 611 C CA . SER A 1 82 ? -13.768 10.077 14.937 1.00 92.31 82 SER A CA 1
ATOM 612 C C . SER A 1 82 ? -14.046 10.583 13.513 1.00 92.31 82 SER A C 1
ATOM 614 O O . SER A 1 82 ? -14.973 11.372 13.328 1.00 92.31 82 SER A O 1
ATOM 616 N N . LYS A 1 83 ? -13.287 10.152 12.494 1.00 95.44 83 LYS A N 1
ATOM 617 C CA . LYS A 1 83 ? -13.627 10.372 11.078 1.00 95.44 83 LYS A CA 1
ATOM 618 C C . LYS A 1 83 ? -14.220 9.102 10.455 1.00 95.44 83 LYS A C 1
ATOM 620 O O . LYS A 1 83 ? -13.806 8.005 10.831 1.00 95.44 83 LYS A O 1
ATOM 625 N N . PRO A 1 84 ? -15.195 9.221 9.535 1.00 95.69 84 PRO A N 1
ATOM 626 C CA . PRO A 1 84 ? -15.683 8.058 8.804 1.00 95.69 84 PRO A CA 1
ATOM 627 C C . PRO A 1 84 ? -14.573 7.512 7.892 1.00 95.69 84 PRO A C 1
ATOM 629 O O . PRO A 1 84 ? -13.801 8.289 7.339 1.00 95.69 84 PRO A O 1
ATOM 632 N N . SER A 1 85 ? -14.494 6.187 7.722 1.00 97.62 85 SER A N 1
ATOM 633 C CA . SER A 1 85 ? -13.736 5.586 6.612 1.00 97.62 85 SER A CA 1
ATOM 634 C C . SER A 1 85 ? -14.287 6.021 5.252 1.00 97.62 85 SER A C 1
ATOM 636 O O . SER A 1 85 ? -15.468 6.352 5.127 1.00 97.62 85 SER A O 1
ATOM 638 N N . ASP A 1 86 ? -13.449 5.987 4.228 1.00 97.62 86 ASP A N 1
ATOM 639 C CA . ASP A 1 86 ? -13.839 6.179 2.833 1.00 97.62 86 ASP A CA 1
ATOM 640 C C . ASP A 1 86 ? -12.864 5.426 1.914 1.00 97.62 86 ASP A C 1
ATOM 642 O O . ASP A 1 86 ? -11.870 4.857 2.372 1.00 97.62 86 ASP A O 1
ATOM 646 N N . ALA A 1 87 ? -13.165 5.375 0.615 1.00 97.94 87 ALA A N 1
ATOM 647 C CA . ALA A 1 87 ? -12.349 4.639 -0.350 1.00 97.94 87 ALA A CA 1
ATOM 648 C C . ALA A 1 87 ? -10.950 5.251 -0.541 1.00 97.94 87 ALA A C 1
ATOM 650 O O . ALA A 1 87 ? -9.990 4.518 -0.769 1.00 97.94 87 ALA A O 1
ATOM 651 N N . TYR A 1 88 ? -10.826 6.575 -0.414 1.00 98.00 88 TYR A N 1
ATOM 652 C CA . TYR A 1 88 ? -9.558 7.279 -0.577 1.00 98.00 88 TYR A CA 1
ATOM 653 C C . TYR A 1 88 ? -8.586 6.906 0.549 1.00 98.00 88 TYR A C 1
ATOM 655 O O . TYR A 1 88 ? -7.486 6.421 0.288 1.00 98.00 88 TYR A O 1
ATOM 663 N N . HIS A 1 89 ? -9.017 7.037 1.805 1.00 98.31 89 HIS A N 1
ATOM 664 C CA . HIS A 1 89 ? -8.215 6.659 2.965 1.00 98.31 89 HIS A CA 1
ATOM 665 C C . HIS A 1 89 ? -7.980 5.154 3.007 1.00 98.31 89 HIS A C 1
ATOM 667 O O . HIS A 1 89 ? -6.867 4.728 3.287 1.00 98.31 89 HIS A O 1
ATOM 673 N N . THR A 1 90 ? -8.974 4.339 2.652 1.00 98.06 90 THR A N 1
ATOM 674 C CA . THR A 1 90 ? -8.783 2.886 2.539 1.00 98.06 90 THR A CA 1
ATOM 675 C C . THR A 1 90 ? -7.637 2.545 1.584 1.00 98.06 90 THR A C 1
ATOM 677 O O . THR A 1 90 ? -6.733 1.805 1.964 1.00 98.06 90 THR A O 1
ATOM 680 N N . CYS A 1 91 ? -7.616 3.136 0.387 1.00 97.94 91 CYS A N 1
ATOM 681 C CA . CYS A 1 91 ? -6.571 2.897 -0.607 1.00 97.94 91 CYS A CA 1
ATOM 682 C C . CYS A 1 91 ? -5.177 3.311 -0.106 1.00 97.94 91 CYS A C 1
ATOM 684 O O . CYS A 1 91 ? -4.236 2.513 -0.113 1.00 97.94 91 CYS A O 1
ATOM 686 N N . TYR A 1 92 ? -5.033 4.548 0.370 1.00 97.94 92 TYR A N 1
ATOM 687 C CA . TYR A 1 92 ? -3.716 5.075 0.731 1.00 97.94 92 TYR A CA 1
ATOM 688 C C . TYR A 1 92 ? -3.196 4.562 2.070 1.00 97.94 92 TYR A C 1
ATOM 690 O O . TYR A 1 92 ? -1.987 4.395 2.223 1.00 97.94 92 TYR A O 1
ATOM 698 N N . VAL A 1 93 ? -4.077 4.238 3.019 1.00 98.12 93 VAL A N 1
ATOM 699 C CA . VAL A 1 93 ? -3.655 3.588 4.261 1.00 98.12 93 VAL A CA 1
ATOM 700 C C . VAL A 1 93 ? -3.165 2.165 3.978 1.00 98.12 93 VAL A C 1
ATOM 702 O O . VAL A 1 93 ? -2.119 1.786 4.497 1.00 98.12 93 VAL A O 1
ATOM 705 N N . LEU A 1 94 ? -3.830 1.398 3.103 1.00 97.81 94 LEU A N 1
ATOM 706 C CA . LEU A 1 94 ? -3.332 0.076 2.687 1.00 97.81 94 LEU A CA 1
ATOM 707 C C . LEU A 1 94 ? -2.024 0.171 1.893 1.00 97.81 94 LEU A C 1
ATOM 709 O O . LEU A 1 94 ? -1.129 -0.650 2.079 1.00 97.81 94 LEU A O 1
ATOM 713 N N . SER A 1 95 ? -1.873 1.206 1.066 1.00 97.62 95 SER A N 1
ATOM 714 C CA . SER A 1 95 ? -0.628 1.478 0.339 1.00 97.62 95 SER A CA 1
ATOM 715 C C . SER A 1 95 ? 0.530 1.787 1.297 1.00 97.62 95 SER A C 1
ATOM 717 O O . SER A 1 95 ? 1.635 1.272 1.127 1.00 97.62 95 SER A O 1
ATOM 719 N N . GLY A 1 96 ? 0.268 2.573 2.348 1.00 96.69 96 GLY A N 1
ATOM 720 C CA . GLY A 1 96 ? 1.217 2.841 3.430 1.00 96.69 96 GLY A CA 1
ATOM 721 C C . GLY A 1 96 ? 1.526 1.609 4.284 1.00 96.69 96 GLY A C 1
ATOM 722 O O . GLY A 1 96 ? 2.669 1.408 4.684 1.00 96.69 96 GLY A O 1
ATOM 723 N N . LEU A 1 97 ? 0.540 0.741 4.527 1.00 97.06 97 LEU A N 1
ATOM 724 C CA . LEU A 1 97 ? 0.773 -0.536 5.200 1.00 97.06 97 LEU A CA 1
ATOM 725 C C . LEU A 1 97 ? 1.670 -1.446 4.350 1.00 97.06 97 LEU A C 1
ATOM 727 O O . LEU A 1 97 ? 2.645 -1.986 4.864 1.00 97.06 97 LEU A O 1
ATOM 731 N N . SER A 1 98 ? 1.412 -1.542 3.042 1.00 96.88 98 SER A N 1
ATOM 732 C CA . SER A 1 98 ? 2.269 -2.282 2.110 1.00 96.88 98 SER A CA 1
ATOM 733 C C . SER A 1 98 ? 3.700 -1.739 2.114 1.00 96.88 98 SER A C 1
ATOM 735 O O . SER A 1 98 ? 4.644 -2.524 2.197 1.00 96.88 98 SER A O 1
ATOM 737 N N . SER A 1 99 ? 3.896 -0.417 2.069 1.00 94.88 99 SER A N 1
ATOM 738 C CA . SER A 1 99 ? 5.246 0.165 2.107 1.00 94.88 99 SER A CA 1
ATOM 739 C C . SER A 1 99 ? 5.951 -0.050 3.450 1.00 94.88 99 SER A C 1
ATOM 741 O O . SER A 1 99 ? 7.176 -0.137 3.494 1.00 94.88 99 SER A O 1
ATOM 743 N N . ALA A 1 100 ? 5.198 -0.188 4.544 1.00 95.00 100 ALA A N 1
ATOM 744 C CA . ALA A 1 100 ? 5.743 -0.544 5.846 1.00 95.00 100 ALA A CA 1
ATOM 745 C C . ALA A 1 100 ? 6.043 -2.042 5.981 1.00 95.00 100 ALA A C 1
ATOM 747 O O . ALA A 1 100 ? 6.850 -2.414 6.825 1.00 95.00 100 ALA A O 1
ATOM 748 N N . GLN A 1 101 ? 5.434 -2.921 5.188 1.00 95.00 101 GLN A N 1
ATOM 749 C CA . GLN A 1 101 ? 5.677 -4.369 5.238 1.00 95.00 101 GLN A CA 1
ATOM 750 C C . GLN A 1 101 ? 6.787 -4.828 4.274 1.00 95.00 101 GLN A C 1
ATOM 752 O O . GLN A 1 101 ? 7.409 -5.869 4.507 1.00 95.00 101 GLN A O 1
ATOM 757 N N . HIS A 1 102 ? 7.087 -4.042 3.237 1.00 94.38 102 HIS A N 1
ATOM 758 C CA . HIS A 1 102 ? 7.987 -4.423 2.146 1.00 94.38 102 HIS A CA 1
ATOM 759 C C . HIS A 1 102 ? 9.099 -3.399 1.923 1.00 94.38 102 HIS A C 1
ATOM 761 O O . HIS A 1 102 ? 8.886 -2.196 2.049 1.00 94.38 102 HIS A O 1
ATOM 767 N N . ARG A 1 103 ? 10.288 -3.877 1.549 1.00 92.81 103 ARG A N 1
ATOM 768 C CA . ARG A 1 103 ? 11.401 -3.040 1.101 1.00 92.81 103 ARG A CA 1
ATOM 769 C C . ARG A 1 103 ? 11.507 -3.105 -0.416 1.00 92.81 103 ARG A C 1
ATOM 771 O O . ARG A 1 103 ? 11.454 -4.190 -0.993 1.00 92.81 103 ARG A O 1
ATOM 778 N N . TRP A 1 104 ? 11.657 -1.938 -1.028 1.00 93.62 104 TRP A N 1
ATOM 779 C CA . TRP A 1 104 ? 11.826 -1.780 -2.465 1.00 93.62 104 TRP A CA 1
ATOM 780 C C . TRP A 1 104 ? 13.223 -1.268 -2.770 1.00 93.62 104 TRP A C 1
ATOM 782 O O . TRP A 1 104 ? 13.609 -0.206 -2.287 1.00 93.62 104 TRP A O 1
ATOM 792 N N . ASP A 1 105 ? 13.935 -2.011 -3.605 1.00 91.56 105 ASP A N 1
ATOM 793 C CA . ASP A 1 105 ? 15.290 -1.708 -4.035 1.00 91.56 105 ASP A CA 1
ATOM 794 C C . ASP A 1 105 ? 15.289 -1.496 -5.556 1.00 91.56 105 ASP A C 1
ATOM 796 O O . ASP A 1 105 ? 14.718 -2.288 -6.313 1.00 91.56 105 ASP A O 1
ATOM 800 N N . LEU A 1 106 ? 15.897 -0.399 -6.016 1.00 91.31 106 LEU A N 1
ATOM 801 C CA . LEU A 1 106 ? 16.066 -0.126 -7.442 1.00 91.31 106 LEU A CA 1
ATOM 802 C C . LEU A 1 106 ? 17.393 -0.722 -7.904 1.00 91.31 106 LEU A C 1
ATOM 804 O O . LEU A 1 106 ? 18.465 -0.251 -7.524 1.00 91.31 106 LEU A O 1
ATOM 808 N N . THR A 1 107 ? 17.311 -1.765 -8.720 1.00 88.44 107 THR A N 1
ATOM 809 C CA . THR A 1 107 ? 18.468 -2.479 -9.265 1.00 88.44 107 THR A CA 1
ATOM 810 C C . THR A 1 107 ? 18.647 -2.155 -10.742 1.00 88.44 107 THR A C 1
ATOM 812 O O . THR A 1 107 ? 17.682 -1.852 -11.437 1.00 88.44 107 THR A O 1
ATOM 815 N N . TYR A 1 108 ? 19.882 -2.219 -11.225 1.00 82.19 108 TYR A N 1
ATOM 816 C CA . TYR A 1 108 ? 20.207 -2.061 -12.639 1.00 82.19 108 TYR A CA 1
ATOM 817 C C . TYR A 1 108 ? 20.604 -3.435 -13.161 1.00 82.19 108 TYR A C 1
ATOM 819 O O . TYR A 1 108 ? 21.591 -4.007 -12.694 1.00 82.19 108 TYR A O 1
ATOM 827 N N . VAL A 1 109 ? 19.802 -4.000 -14.062 1.00 69.25 109 VAL A N 1
ATOM 828 C CA . VAL A 1 109 ? 20.110 -5.299 -14.665 1.00 69.25 109 VAL A CA 1
ATOM 829 C C . VAL A 1 109 ? 20.950 -5.028 -15.910 1.00 69.25 109 VAL A C 1
ATOM 831 O O . VAL A 1 109 ? 20.477 -4.398 -16.851 1.00 69.25 109 VAL A O 1
ATOM 834 N N . ASN A 1 110 ? 22.212 -5.456 -15.896 1.00 63.75 110 ASN A N 1
ATOM 835 C CA . ASN A 1 110 ? 23.054 -5.435 -17.089 1.00 63.75 110 ASN A CA 1
ATOM 836 C C . ASN A 1 110 ? 22.774 -6.716 -17.878 1.00 63.75 110 ASN A C 1
ATOM 838 O O . ASN A 1 110 ? 23.204 -7.788 -17.453 1.00 63.75 110 ASN A O 1
ATOM 842 N N . GLU A 1 111 ? 22.054 -6.617 -18.992 1.00 58.09 111 GLU A N 1
ATOM 843 C CA . GLU A 1 111 ? 21.928 -7.735 -19.939 1.00 58.09 111 GLU A CA 1
ATOM 844 C C . GLU A 1 111 ? 22.980 -7.642 -21.060 1.00 58.09 111 GLU A C 1
ATOM 846 O O . GLU A 1 111 ? 23.452 -8.676 -21.515 1.00 58.09 111 GLU A O 1
ATOM 851 N N . ASP A 1 112 ? 23.449 -6.432 -21.402 1.00 57.41 112 ASP A N 1
ATOM 852 C CA . ASP A 1 112 ? 24.543 -6.177 -22.351 1.00 57.41 112 ASP A CA 1
ATOM 853 C C . ASP A 1 112 ? 25.312 -4.893 -21.970 1.00 57.41 112 ASP A C 1
ATOM 855 O O . ASP A 1 112 ? 24.703 -3.856 -21.706 1.00 57.41 112 ASP A O 1
ATOM 859 N N . GLU A 1 113 ? 26.654 -4.918 -21.984 1.00 59.38 113 GLU A N 1
ATOM 860 C CA . GLU A 1 113 ? 27.526 -3.768 -21.631 1.00 59.38 113 GLU A CA 1
ATOM 861 C C . GLU A 1 113 ? 27.377 -2.550 -22.573 1.00 59.38 113 GLU A C 1
ATOM 863 O O . GLU A 1 113 ? 27.918 -1.476 -22.308 1.00 59.38 113 GLU A O 1
ATOM 868 N N . THR A 1 114 ? 26.652 -2.698 -23.686 1.00 56.59 114 THR A N 1
ATOM 869 C CA . THR A 1 114 ? 26.519 -1.683 -24.742 1.00 56.59 114 THR A CA 1
ATOM 870 C C . THR A 1 114 ? 25.280 -0.790 -24.619 1.00 56.59 114 THR A C 1
ATOM 872 O O . THR A 1 114 ? 25.164 0.176 -25.374 1.00 56.59 114 THR A O 1
ATOM 875 N N . ILE A 1 115 ? 24.354 -1.081 -23.697 1.00 62.84 115 ILE A N 1
ATOM 876 C CA . ILE A 1 115 ? 23.121 -0.305 -23.473 1.00 62.84 115 ILE A CA 1
ATOM 877 C C . ILE A 1 115 ? 23.078 0.137 -22.004 1.00 62.84 115 ILE A C 1
ATOM 879 O O . ILE A 1 115 ? 23.497 -0.602 -21.117 1.00 62.84 115 ILE A O 1
ATOM 883 N N . LEU A 1 116 ? 22.593 1.355 -21.730 1.00 62.00 116 LEU A N 1
ATOM 884 C CA . LEU A 1 116 ? 22.349 1.796 -20.353 1.00 62.00 116 LEU A CA 1
ATOM 885 C C . LEU A 1 116 ? 21.379 0.807 -19.677 1.00 62.00 116 LEU A C 1
ATOM 887 O O . LEU A 1 116 ? 20.299 0.587 -20.225 1.00 62.00 116 LEU A O 1
ATOM 891 N N . PRO A 1 117 ? 21.724 0.221 -18.517 1.00 67.50 117 PRO A N 1
ATOM 892 C CA . PRO A 1 117 ? 20.898 -0.808 -17.901 1.00 67.50 117 PRO A CA 1
ATOM 893 C C . PRO A 1 117 ? 19.537 -0.248 -17.499 1.00 67.50 117 PRO A C 1
ATOM 895 O O . PRO A 1 117 ? 19.448 0.808 -16.862 1.00 67.50 117 PRO A O 1
ATOM 898 N N . GLU A 1 118 ? 18.471 -0.965 -17.851 1.00 74.44 118 GLU A N 1
ATOM 899 C CA . GLU A 1 118 ? 17.125 -0.561 -17.464 1.00 74.44 118 GLU A CA 1
ATOM 900 C C . GLU A 1 118 ? 16.939 -0.721 -15.944 1.00 74.44 118 GLU A C 1
ATOM 902 O O . GLU A 1 118 ? 17.273 -1.767 -15.370 1.00 74.44 118 GLU A O 1
ATOM 907 N N . PRO A 1 119 ? 16.412 0.307 -15.255 1.00 85.88 119 PRO A N 1
ATOM 908 C CA . PRO A 1 119 ? 16.175 0.232 -13.824 1.00 85.88 119 PRO A CA 1
ATOM 909 C C . PRO A 1 119 ? 14.983 -0.689 -13.529 1.00 85.88 119 PRO A C 1
ATOM 911 O O . PRO A 1 119 ? 13.861 -0.459 -13.990 1.00 85.88 119 PRO A O 1
ATOM 914 N N . LYS A 1 120 ? 15.213 -1.709 -12.700 1.00 88.81 120 LYS A N 1
ATOM 915 C CA . LYS A 1 120 ? 14.216 -2.684 -12.255 1.00 88.81 120 LYS A CA 1
ATOM 916 C C . LYS A 1 120 ? 13.988 -2.585 -10.753 1.00 88.81 120 LYS A C 1
ATOM 918 O O . LYS A 1 120 ? 14.917 -2.714 -9.953 1.00 88.81 120 LYS A O 1
ATOM 923 N N . TRP A 1 121 ? 12.729 -2.398 -10.376 1.00 92.31 121 TRP A N 1
ATOM 924 C CA . TRP A 1 121 ? 12.294 -2.453 -8.987 1.00 92.31 121 TRP A CA 1
ATOM 925 C C . TRP A 1 121 ? 12.225 -3.904 -8.515 1.00 92.31 121 TRP A C 1
ATOM 927 O O . TRP A 1 121 ? 11.603 -4.749 -9.157 1.00 92.31 121 TRP A O 1
ATOM 937 N N . VAL A 1 122 ? 12.866 -4.187 -7.385 1.00 92.25 122 VAL A N 1
ATOM 938 C CA . VAL A 1 122 ? 12.836 -5.488 -6.716 1.00 92.25 122 VAL A CA 1
ATOM 939 C C . VAL A 1 122 ? 12.249 -5.292 -5.328 1.00 92.25 122 VAL A C 1
ATOM 941 O O . VAL A 1 122 ? 12.596 -4.343 -4.626 1.00 92.25 122 VAL A O 1
ATOM 944 N N . VAL A 1 123 ? 11.343 -6.185 -4.937 1.00 93.88 123 VAL A N 1
ATOM 945 C CA . VAL A 1 123 ? 10.680 -6.151 -3.634 1.00 93.88 123 VAL A CA 1
ATOM 946 C C . VAL A 1 123 ? 11.136 -7.319 -2.771 1.00 93.88 123 VAL A C 1
ATOM 948 O O . VAL A 1 123 ? 11.255 -8.449 -3.243 1.00 93.88 123 VAL A O 1
ATOM 951 N N . SER A 1 124 ? 11.374 -7.054 -1.492 1.00 91.25 124 SER A N 1
ATOM 952 C CA . SER A 1 124 ? 11.654 -8.071 -0.478 1.00 91.25 124 SER A CA 1
ATOM 953 C C . SER A 1 124 ? 10.823 -7.811 0.783 1.00 91.25 124 SER A C 1
ATOM 955 O O . SER A 1 124 ? 10.486 -6.657 1.071 1.00 91.25 124 SER A O 1
ATOM 957 N N . PRO A 1 125 ? 10.445 -8.849 1.555 1.00 88.75 125 PRO A N 1
ATOM 958 C CA . PRO A 1 125 ? 9.857 -8.643 2.873 1.00 88.75 125 PRO A CA 1
ATOM 959 C C . PRO A 1 125 ? 10.813 -7.828 3.739 1.00 88.75 125 PRO A C 1
ATOM 961 O O . PRO A 1 125 ? 12.013 -8.105 3.782 1.00 88.75 125 PRO A O 1
ATOM 964 N N . CYS A 1 126 ? 10.301 -6.816 4.433 1.00 84.31 126 CYS A N 1
ATOM 965 C CA . CYS A 1 126 ? 11.172 -5.974 5.232 1.00 84.31 126 CYS A CA 1
ATOM 966 C C . CYS A 1 126 ? 11.509 -6.671 6.561 1.00 84.31 126 CYS A C 1
ATOM 968 O O . CYS A 1 126 ? 10.685 -6.713 7.476 1.00 84.31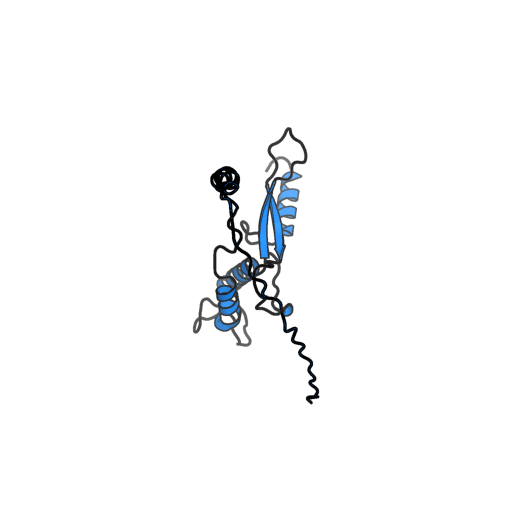 126 CYS A O 1
ATOM 970 N N . ALA A 1 127 ? 12.725 -7.221 6.637 1.00 74.81 127 ALA A N 1
ATOM 971 C CA . ALA A 1 127 ? 13.256 -7.981 7.775 1.00 74.81 127 ALA A CA 1
ATOM 972 C C . ALA A 1 127 ? 13.861 -7.105 8.890 1.00 74.81 127 ALA A C 1
ATOM 974 O O . ALA A 1 127 ? 14.404 -7.619 9.866 1.00 74.81 127 ALA A O 1
ATOM 975 N N . GLU A 1 128 ? 13.806 -5.780 8.746 1.00 73.06 128 GLU A N 1
ATOM 976 C CA . GLU A 1 128 ? 14.325 -4.861 9.756 1.00 73.06 128 GLU A CA 1
ATOM 977 C C . GLU A 1 128 ? 13.408 -4.819 10.984 1.00 73.06 128 GLU A C 1
ATOM 979 O O . GLU A 1 128 ? 12.246 -4.417 10.893 1.00 73.06 128 GLU A O 1
ATOM 984 N N . GLY A 1 129 ? 13.954 -5.180 12.145 1.00 74.06 129 GLY A N 1
ATOM 985 C CA . GLY A 1 129 ? 13.254 -5.119 13.427 1.00 74.06 129 GLY A CA 1
ATOM 986 C C . GLY A 1 129 ? 12.324 -6.304 13.695 1.00 74.06 129 GLY A C 1
ATOM 987 O O . GLY A 1 129 ? 12.277 -7.284 12.955 1.00 74.06 129 GLY A O 1
ATOM 988 N N . ALA A 1 130 ? 11.599 -6.228 14.812 1.00 80.88 130 ALA A N 1
ATOM 989 C CA . ALA A 1 130 ? 10.600 -7.231 15.156 1.00 80.88 130 ALA A CA 1
ATOM 990 C C . ALA A 1 130 ? 9.373 -7.090 14.247 1.00 80.88 130 ALA A C 1
ATOM 992 O O . ALA A 1 130 ? 8.906 -5.982 13.979 1.00 80.88 130 ALA A O 1
ATOM 993 N N . GLN A 1 131 ? 8.817 -8.218 13.817 1.00 86.38 131 GLN A N 1
ATOM 994 C CA . GLN A 1 131 ? 7.511 -8.232 13.179 1.00 86.38 131 GLN A CA 1
ATOM 995 C C . GLN A 1 131 ? 6.434 -7.902 14.226 1.00 86.38 131 GLN A C 1
ATOM 997 O O . GLN A 1 131 ? 6.353 -8.545 15.269 1.00 86.38 131 GLN A O 1
ATOM 1002 N N . ILE A 1 132 ? 5.641 -6.865 13.954 1.00 91.94 132 ILE A N 1
ATOM 1003 C CA . ILE A 1 132 ? 4.640 -6.286 14.876 1.00 91.94 132 ILE A CA 1
ATOM 1004 C C . ILE A 1 132 ? 3.195 -6.440 14.373 1.00 91.94 132 ILE A C 1
ATOM 1006 O O . ILE A 1 132 ? 2.296 -5.743 14.837 1.00 91.94 132 ILE A O 1
ATOM 1010 N N . PHE A 1 133 ? 3.000 -7.290 13.372 1.00 93.19 133 PHE A N 1
ATOM 1011 C CA . PHE A 1 133 ? 1.717 -7.613 12.761 1.00 93.19 133 PHE A CA 1
ATOM 1012 C C . PHE A 1 133 ? 1.679 -9.117 12.493 1.00 93.19 133 PHE A C 1
ATOM 1014 O O . PHE A 1 133 ? 2.729 -9.737 12.278 1.00 93.19 133 PHE A O 1
ATOM 1021 N N . ASP A 1 134 ? 0.488 -9.698 12.511 1.00 93.88 134 ASP A N 1
ATOM 1022 C CA . ASP A 1 134 ? 0.323 -11.121 12.247 1.00 93.88 134 ASP A CA 1
ATOM 1023 C C . ASP A 1 134 ? 0.382 -11.392 10.736 1.00 93.88 134 ASP A C 1
ATOM 1025 O O . ASP A 1 134 ? 0.143 -10.508 9.916 1.00 93.88 134 ASP A O 1
ATOM 1029 N N . GLU A 1 135 ? 0.710 -12.620 10.327 1.00 92.94 135 GLU A N 1
ATOM 1030 C CA . GLU A 1 135 ? 0.766 -12.959 8.892 1.00 92.94 135 GLU A CA 1
ATOM 1031 C C . GLU A 1 135 ? -0.585 -12.772 8.180 1.00 92.94 135 GLU A C 1
ATOM 1033 O O . GLU A 1 135 ? -0.618 -12.539 6.974 1.00 92.94 135 GLU A O 1
ATOM 1038 N N . GLU A 1 136 ? -1.694 -12.820 8.919 1.00 94.25 136 GLU A N 1
ATOM 1039 C CA . GLU A 1 136 ? -3.037 -12.522 8.410 1.00 94.25 136 GLU A CA 1
ATOM 1040 C C . GLU A 1 136 ? -3.250 -11.043 8.047 1.00 94.25 136 GLU A C 1
ATOM 1042 O O . GLU A 1 136 ? -4.081 -10.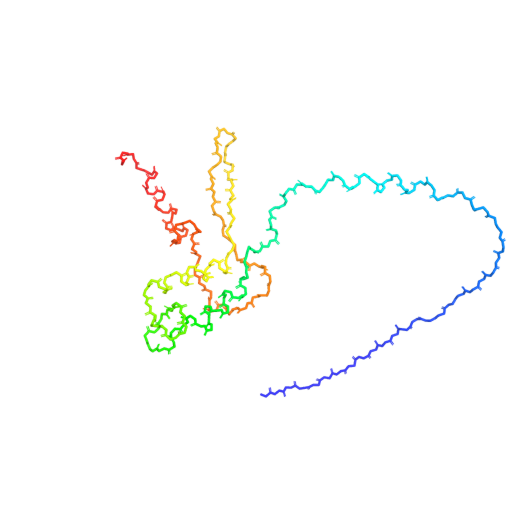742 7.192 1.00 94.25 136 GLU A O 1
ATOM 1047 N N . ASP A 1 137 ? -2.455 -10.132 8.618 1.00 94.69 137 ASP A N 1
ATOM 1048 C CA . ASP A 1 137 ? -2.472 -8.697 8.306 1.00 94.69 137 ASP A CA 1
ATOM 1049 C 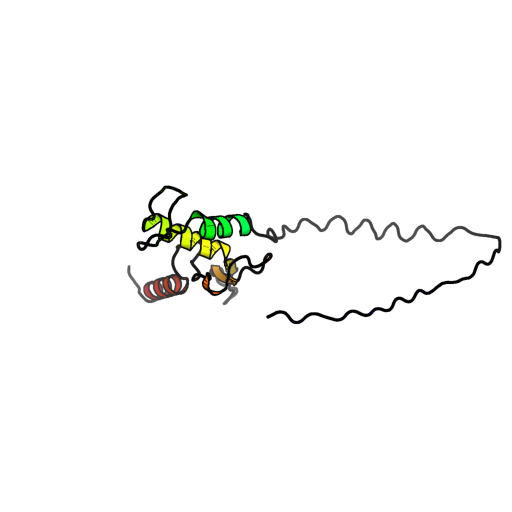C . ASP A 1 137 ? -1.557 -8.339 7.120 1.00 94.69 137 ASP A C 1
ATOM 1051 O O . ASP A 1 137 ? -1.385 -7.158 6.779 1.00 94.69 137 ASP A O 1
ATOM 1055 N N . ARG A 1 138 ? -0.906 -9.330 6.495 1.00 95.12 138 ARG A N 1
ATOM 1056 C CA . ARG A 1 138 ? -0.016 -9.096 5.357 1.00 95.12 138 ARG A CA 1
ATOM 1057 C C . ARG A 1 138 ? -0.824 -8.662 4.137 1.00 95.12 138 ARG A C 1
ATOM 1059 O O . ARG A 1 138 ? -1.678 -9.392 3.641 1.00 95.12 138 ARG A O 1
ATOM 1066 N N . VAL A 1 139 ? -0.507 -7.482 3.616 1.00 96.12 139 VAL A N 1
ATOM 1067 C CA . VAL A 1 139 ? -1.110 -6.959 2.387 1.00 96.12 139 VAL A CA 1
ATOM 1068 C C . VAL A 1 139 ? -0.214 -7.229 1.179 1.00 96.12 139 VAL A C 1
ATOM 1070 O O . VAL A 1 139 ? 0.983 -7.477 1.316 1.00 96.12 139 VAL A O 1
ATOM 1073 N N . GLY A 1 140 ? -0.797 -7.190 -0.021 1.00 95.50 140 GLY A N 1
ATOM 1074 C CA . GLY A 1 140 ? -0.044 -7.322 -1.269 1.00 95.50 140 GLY A CA 1
ATOM 1075 C C . GLY A 1 140 ? 0.964 -6.188 -1.467 1.00 95.50 140 GLY A C 1
ATOM 1076 O O . GLY A 1 140 ? 0.806 -5.094 -0.923 1.00 95.50 140 GLY A O 1
ATOM 1077 N N . THR A 1 141 ? 2.000 -6.449 -2.263 1.00 96.25 141 THR A N 1
ATOM 1078 C CA . THR A 1 141 ? 3.014 -5.447 -2.592 1.00 96.25 141 THR A CA 1
ATOM 1079 C C . THR A 1 141 ? 2.445 -4.389 -3.531 1.00 96.25 141 THR A C 1
ATOM 1081 O O . THR A 1 141 ? 1.689 -4.678 -4.458 1.00 96.25 141 THR A O 1
ATOM 1084 N N . ILE A 1 142 ? 2.849 -3.142 -3.307 1.00 96.19 142 ILE A N 1
ATOM 1085 C CA . ILE A 1 142 ? 2.475 -2.015 -4.154 1.00 96.19 142 ILE A CA 1
ATOM 1086 C C . ILE A 1 142 ? 3.724 -1.309 -4.666 1.00 96.19 142 ILE A C 1
ATOM 1088 O O . ILE A 1 142 ? 4.647 -1.039 -3.894 1.00 96.19 142 ILE A O 1
ATOM 1092 N N . HIS A 1 143 ? 3.764 -1.036 -5.968 1.00 96.19 143 HIS A N 1
ATOM 1093 C CA . HIS A 1 143 ? 4.907 -0.410 -6.617 1.00 96.19 143 HIS A CA 1
ATOM 1094 C C . HIS A 1 143 ? 5.138 0.997 -6.033 1.00 96.19 143 HIS A C 1
ATOM 1096 O O . HIS A 1 143 ? 4.198 1.800 -6.018 1.00 96.19 143 HIS A O 1
ATOM 1102 N N . PRO A 1 144 ? 6.373 1.358 -5.627 1.00 94.56 144 PRO A N 1
ATOM 1103 C CA . PRO A 1 144 ? 6.647 2.585 -4.872 1.00 94.56 144 PRO A CA 1
ATOM 1104 C C . PRO A 1 144 ? 6.350 3.866 -5.664 1.00 94.56 144 PRO A C 1
ATOM 1106 O O . PRO A 1 144 ? 6.002 4.885 -5.081 1.00 94.56 144 PRO A O 1
ATOM 1109 N N . VAL A 1 145 ? 6.470 3.810 -6.995 1.00 94.69 145 VAL A N 1
ATOM 1110 C CA . VAL A 1 145 ? 6.124 4.919 -7.904 1.00 94.69 145 VAL A CA 1
ATOM 1111 C C . VAL A 1 145 ? 4.659 4.888 -8.360 1.00 94.69 145 VAL A C 1
ATOM 1113 O O . VAL A 1 145 ? 3.949 5.875 -8.209 1.00 94.69 145 VAL A O 1
ATOM 1116 N N . TYR A 1 146 ? 4.184 3.772 -8.924 1.00 95.44 146 TYR A N 1
ATOM 1117 C CA . TYR A 1 146 ? 2.877 3.731 -9.592 1.00 95.44 146 TYR A CA 1
ATOM 1118 C C . TYR A 1 146 ? 1.689 3.437 -8.670 1.00 95.44 146 TYR A C 1
ATOM 1120 O O . TYR A 1 146 ? 0.552 3.594 -9.102 1.00 95.44 146 TYR A O 1
ATOM 1128 N N . THR A 1 147 ? 1.920 3.031 -7.415 1.00 95.88 147 THR A N 1
ATOM 1129 C CA . THR A 1 147 ? 0.846 2.711 -6.451 1.00 95.88 147 THR A CA 1
ATOM 1130 C C . THR A 1 147 ? -0.153 1.674 -7.007 1.00 95.88 147 THR A C 1
ATOM 1132 O O . THR A 1 147 ? -1.356 1.744 -6.781 1.00 95.88 147 THR A O 1
ATOM 1135 N N . ILE A 1 148 ? 0.363 0.694 -7.753 1.00 96.50 148 ILE A N 1
ATOM 1136 C CA . ILE A 1 148 ? -0.351 -0.493 -8.253 1.00 96.50 148 ILE A CA 1
ATOM 1137 C C . ILE A 1 148 ? 0.564 -1.724 -8.116 1.00 96.50 148 ILE A C 1
ATOM 1139 O O . ILE A 1 148 ? 1.771 -1.542 -7.919 1.00 96.50 148 ILE A O 1
ATOM 1143 N N . PRO A 1 149 ? 0.049 -2.964 -8.192 1.00 95.62 149 PRO A N 1
ATOM 1144 C CA . PRO A 1 149 ? 0.882 -4.168 -8.153 1.00 95.62 149 PRO A CA 1
ATOM 1145 C C . PRO A 1 149 ? 1.958 -4.186 -9.250 1.00 95.62 149 PRO A C 1
ATOM 1147 O O . PRO A 1 149 ? 1.721 -3.712 -10.362 1.00 95.62 149 PRO A O 1
ATOM 1150 N N . GLN A 1 150 ? 3.134 -4.754 -8.949 1.00 93.56 150 GLN A N 1
ATOM 1151 C CA . GLN A 1 150 ? 4.258 -4.836 -9.900 1.00 93.56 150 GLN A CA 1
ATOM 1152 C C . GLN A 1 150 ? 3.870 -5.554 -11.194 1.00 93.56 150 GLN A C 1
ATOM 1154 O O . GLN A 1 150 ? 4.197 -5.076 -12.273 1.00 93.56 150 GLN A O 1
ATOM 1159 N N . GLU A 1 151 ? 3.121 -6.652 -11.085 1.00 94.19 151 GLU A N 1
ATOM 1160 C CA . GLU A 1 151 ? 2.618 -7.415 -12.234 1.00 94.19 151 GLU A CA 1
ATOM 1161 C C . GLU A 1 151 ? 1.830 -6.531 -13.208 1.00 94.19 151 GLU A C 1
ATOM 1163 O O . GLU A 1 151 ? 2.061 -6.570 -14.409 1.00 94.19 151 GLU A O 1
ATOM 1168 N N . SER A 1 152 ? 0.985 -5.632 -12.695 1.00 96.00 152 SER A N 1
ATOM 1169 C CA . SER A 1 152 ? 0.200 -4.720 -13.527 1.00 96.00 152 SER A CA 1
ATOM 1170 C C . SER A 1 152 ? 1.074 -3.679 -14.228 1.00 96.00 152 SER A C 1
ATOM 1172 O O . SER A 1 152 ? 0.753 -3.247 -15.334 1.00 96.00 152 SER A O 1
ATOM 1174 N N . VAL A 1 153 ? 2.177 -3.262 -13.595 1.00 94.12 153 VAL A N 1
ATOM 1175 C CA . VAL A 1 153 ? 3.172 -2.374 -14.215 1.00 94.12 153 VAL A CA 1
ATOM 1176 C C . VAL A 1 153 ? 3.880 -3.099 -15.353 1.00 94.12 153 VAL A C 1
ATOM 1178 O O . VAL A 1 153 ? 4.023 -2.534 -16.437 1.00 94.12 153 VAL A O 1
ATOM 1181 N N . ASP A 1 154 ? 4.303 -4.337 -15.115 1.00 92.88 154 ASP A N 1
ATOM 1182 C CA . ASP A 1 154 ? 5.044 -5.141 -16.083 1.00 92.88 154 ASP A CA 1
ATOM 1183 C C . ASP A 1 154 ? 4.162 -5.503 -17.287 1.00 92.88 154 ASP A C 1
ATOM 1185 O O . ASP A 1 154 ? 4.571 -5.285 -18.428 1.00 92.88 154 ASP A O 1
ATOM 1189 N N . ASP A 1 155 ? 2.918 -5.925 -17.048 1.00 95.38 155 ASP A N 1
ATOM 1190 C CA . ASP A 1 155 ? 1.925 -6.208 -18.089 1.00 95.38 155 ASP A CA 1
ATOM 1191 C C . ASP A 1 155 ? 1.645 -4.974 -18.954 1.00 95.38 155 ASP A C 1
ATOM 1193 O O . ASP A 1 155 ? 1.609 -5.052 -20.185 1.00 95.38 155 ASP A O 1
ATOM 1197 N N . MET A 1 156 ? 1.482 -3.806 -18.323 1.00 94.81 156 MET A N 1
ATOM 1198 C CA . MET A 1 156 ? 1.237 -2.556 -19.039 1.00 94.81 156 MET A CA 1
ATOM 1199 C C . MET A 1 156 ? 2.448 -2.154 -19.886 1.00 94.81 156 MET A C 1
ATOM 1201 O O . MET A 1 156 ? 2.289 -1.802 -21.056 1.00 94.81 156 MET A O 1
ATOM 1205 N N . LYS A 1 157 ? 3.662 -2.247 -19.332 1.00 91.06 157 LYS A N 1
ATOM 1206 C CA . LYS A 1 157 ? 4.901 -1.979 -20.073 1.00 91.06 157 LYS A CA 1
ATOM 1207 C C . LYS A 1 157 ? 5.059 -2.927 -21.259 1.00 91.06 157 LYS A C 1
ATOM 1209 O O . LYS A 1 157 ? 5.307 -2.460 -22.368 1.00 91.06 157 LYS A O 1
ATOM 1214 N N . ALA A 1 158 ? 4.861 -4.227 -21.052 1.00 92.12 158 ALA A N 1
ATOM 1215 C CA . ALA A 1 158 ? 4.959 -5.235 -22.102 1.00 92.12 158 ALA A CA 1
ATOM 1216 C C . ALA A 1 158 ? 3.938 -4.991 -23.224 1.00 92.12 158 ALA A C 1
ATOM 1218 O O . ALA A 1 158 ? 4.282 -5.048 -24.406 1.00 92.12 158 ALA A O 1
ATOM 1219 N N . TYR A 1 159 ? 2.697 -4.648 -22.866 1.00 93.38 159 TYR A N 1
ATOM 1220 C CA . TYR A 1 159 ? 1.636 -4.359 -23.827 1.00 93.38 159 TYR A CA 1
ATOM 1221 C C . TYR A 1 159 ? 1.975 -3.185 -24.758 1.00 93.38 159 TYR A C 1
ATOM 1223 O O . TYR A 1 159 ? 1.753 -3.278 -25.969 1.00 93.38 159 TYR A O 1
ATOM 1231 N N . PHE A 1 160 ? 2.512 -2.087 -24.216 1.00 92.75 160 PHE A N 1
ATOM 1232 C CA . PHE A 1 160 ? 2.892 -0.922 -25.019 1.00 92.75 160 PHE A CA 1
ATOM 1233 C C . PHE A 1 160 ? 4.234 -1.112 -25.743 1.00 92.75 160 PHE A C 1
ATOM 1235 O O . PHE A 1 160 ? 4.380 -0.625 -26.858 1.00 92.75 160 PHE A O 1
ATOM 1242 N N . ALA A 1 161 ? 5.184 -1.873 -25.192 1.00 89.19 161 ALA A N 1
ATOM 1243 C CA . ALA A 1 161 ? 6.438 -2.194 -25.881 1.00 89.19 161 ALA A CA 1
ATOM 1244 C C . ALA A 1 161 ? 6.218 -3.053 -27.141 1.00 89.19 161 ALA A C 1
ATOM 1246 O O . ALA A 1 161 ? 6.906 -2.883 -28.146 1.00 89.19 161 ALA A O 1
ATOM 1247 N N . ALA A 1 162 ? 5.227 -3.950 -27.120 1.00 91.75 162 ALA A N 1
ATOM 1248 C CA . ALA A 1 162 ? 4.923 -4.846 -28.237 1.00 91.75 162 ALA A CA 1
ATOM 1249 C C . ALA A 1 162 ? 4.257 -4.159 -29.445 1.00 91.75 162 ALA A C 1
ATOM 1251 O O . ALA A 1 162 ? 3.993 -4.805 -30.461 1.00 91.75 162 ALA A O 1
ATOM 1252 N N . ARG A 1 163 ? 3.924 -2.870 -29.352 1.00 92.25 163 ARG A N 1
ATOM 1253 C CA . ARG A 1 163 ? 3.098 -2.175 -30.342 1.00 92.25 163 ARG A CA 1
ATOM 1254 C C . ARG A 1 163 ? 3.820 -0.931 -30.843 1.00 92.25 163 ARG A C 1
ATOM 1256 O O . ARG A 1 163 ? 4.280 -0.101 -30.071 1.00 92.25 163 ARG A O 1
ATOM 1263 N N . GLN A 1 164 ? 3.903 -0.802 -32.163 1.00 84.81 164 GLN A N 1
ATOM 1264 C CA . GLN A 1 164 ? 4.453 0.381 -32.819 1.00 84.81 164 GLN A CA 1
ATOM 1265 C C . GLN A 1 164 ? 3.320 1.366 -33.138 1.00 84.81 164 GLN A C 1
ATOM 1267 O O . GLN A 1 164 ? 2.319 0.968 -33.733 1.00 84.81 164 GLN A O 1
ATOM 1272 N N . GLY A 1 165 ? 3.495 2.644 -32.787 1.00 71.31 165 GLY A N 1
ATOM 1273 C CA . GLY A 1 165 ? 2.644 3.738 -33.277 1.00 71.31 165 GLY A CA 1
ATOM 1274 C C . GLY A 1 165 ? 1.462 4.136 -32.390 1.00 71.31 165 GLY A C 1
ATOM 1275 O O . GLY A 1 165 ? 0.354 4.301 -32.899 1.00 71.31 165 GLY A O 1
ATOM 1276 N N . PHE A 1 166 ? 1.702 4.320 -31.093 1.00 55.25 166 PHE A N 1
ATOM 1277 C CA . PHE A 1 166 ? 0.848 5.162 -30.246 1.00 55.25 166 PHE A CA 1
ATOM 1278 C C . PHE A 1 166 ? 1.421 6.571 -30.157 1.00 55.25 166 PHE A C 1
ATOM 1280 O O . PHE A 1 166 ? 2.669 6.680 -30.195 1.00 55.25 166 PHE A O 1
#

Nearest PDB structures (foldseek):
  7pub-assembly1_DH  TM=3.456E-01  e=8.101E+00  Trypanosoma brucei brucei
  7ane-assembly1_ag  TM=2.607E-01  e=9.219E+00  Leishmania major

InterPro domains:
  IPR001330 Prenyltransferase alpha-alpha toroid domain [PF00432] (53-148)
  IPR008930 Terpenoid cyclases/protein prenyltransferase alpha-alpha toroid [SSF48239] (49-161)
  IPR045089 Prenyltransferase subunit beta [PTHR11774] (53-161)

Solvent-accessible surface area (backbone atoms only — not comparable to full-atom values): 11366 Å² total; per-residue (Å²): 138,87,90,81,88,86,88,86,88,89,87,81,89,86,80,88,85,87,87,83,90,82,88,86,84,79,90,90,87,82,87,78,69,72,75,72,70,68,72,74,80,80,81,83,76,76,83,68,72,76,94,60,76,97,60,66,48,68,61,51,50,52,43,45,71,75,48,17,58,37,89,56,98,81,41,56,19,20,88,41,81,98,49,75,46,45,73,68,38,29,53,54,51,52,50,52,46,19,58,56,51,38,39,80,45,84,41,67,55,75,88,50,98,88,53,86,51,58,79,41,81,44,78,44,77,51,76,79,73,80,85,88,69,58,81,87,72,63,65,70,69,54,32,92,84,78,71,42,45,57,66,62,53,51,53,52,51,52,60,56,69,76,49,87,87,129

Foldseek 3Di:
DDDDDDDDDDDDDDDDDDDDDDDDDDDDDDPPPPPVPPVVPPPPDPPDPPPDDPDPLPVLLCCCVPFFWDPDPVTAGDPGPPGDHDPVRRLVSLQSNLPSQKDKDWDFDPPDPPDGGDTDIDIDGPPPDDDPDDPVPDDAHADPPPRHHPVVVVVVVVVVVVDPDD

Sequence (166 aa):
MPRRVASVGARTSWLMAAIATGSGASELEEEETAAADQQQKQQQSRTTPAEGSLYSREGLIRYILCCGQDCSKRGGLRDKPSKPSDAYHTCYVLSGLSSAQHRWDLTYVNEDETILPEPKWVVSPCAEGAQIFDEEDRVGTIHPVYTIPQESVDDMKAYFAARQGF

Mean predicted aligned error: 15.95 Å

Secondary structure (DSSP, 8-state):
------------------------------SSSSSSSSSSTT---S----SS-SS-HHHHHHHIIIIIB--STT--B-SSTTSPP-HHHHHHHHHHHHHHHEEEEEEEE-S-TTSPPEEEEEEEE--SS---S-GGGPPPP--TTTSS-HHHHHHHHHHHHT-S--

Radius of gyration: 29.67 Å; Cα contacts (8 Å, |Δi|>4): 126; chains: 1; bounding box: 86×38×76 Å

Organism: NCBI:txid2664923

pLDDT: mean 74.93, std 24.59, range [28.22, 98.31]